Protein AF-A0A1Y3B612-F1 (afdb_monomer_lite)

Foldseek 3Di:
DPPVVVVVVVVVVVVVVVVVVVVVPDDDDDLDQLVLLQLVVVLCCVPPQQFDDDLVCLVVLHGDPDCNRCVRVVVVVVVLVVVLVVLVCCLPPNDPVSVVVLVVCCVVVVHPPVSVVSVVVSVVSVVVVVVNVVSNVCSNVSNDVVSVVSSVCSPPDSVPDDPVVSVVSNVVSVVSVVD

Secondary structure (DSSP, 8-state):
--SHHHHHHHHHHHHHHHHHHHHTTS------HHHHHHHHHHHHIIIII-----HHHHHTT----SHHHHHHHHHHHHHHHHHHHHHHHHHHS--HHHHHHHHHHHHHHT-S-HHHHHHHHHHHHHHHHHHHHHHHHHHHTT--HHHHHHHHHTT--GGGS-HHHHHHHHHHHHHHTT-

pLDDT: mean 73.51, std 17.59, range [34.16, 93.81]

Radius of gyration: 22.0 Å; chains: 1; bounding box: 46×40×57 Å

Organism: Euroglyphus maynei (NCBI:txid6958)

Sequence (179 aa):
MMNIMSSVLILFNMKRIIQCIREKILPTTLIIIGDEIDKLFECLKYYVFRLQYTADDYKQRQIPLSYRTFRRTIWITMNSWINIIGLIQIAIYPTGIQMKTMKYMEHKFHFQRVDLIISNLIITYLLLEYLWFILFADIIRYNFKANELVIKYNHYDDDQLEQKYRHYMSRFVHIGNLL

Structure (mmCIF, N/CA/C/O backbone):
data_AF-A0A1Y3B612-F1
#
_entry.id   AF-A0A1Y3B612-F1
#
loop_
_atom_site.group_PDB
_atom_site.id
_atom_site.type_symbol
_atom_site.label_atom_id
_atom_site.label_alt_id
_atom_site.label_comp_id
_atom_site.label_asym_id
_atom_site.label_entity_id
_atom_site.label_seq_id
_atom_site.pdbx_PDB_ins_code
_atom_site.Cartn_x
_atom_site.Cartn_y
_atom_site.Cartn_z
_atom_site.occupancy
_atom_site.B_iso_or_equiv
_atom_site.auth_seq_id
_atom_site.auth_comp_id
_atom_site.auth_asym_id
_atom_site.auth_atom_id
_atom_site.pdbx_PDB_model_num
ATOM 1 N N . MET A 1 1 ? 28.162 10.515 3.509 1.00 36.62 1 MET A N 1
ATOM 2 C CA . MET A 1 1 ? 28.206 10.489 4.990 1.00 36.62 1 MET A CA 1
ATOM 3 C C . MET A 1 1 ? 26.781 10.359 5.549 1.00 36.62 1 MET A C 1
ATOM 5 O O . MET A 1 1 ? 26.288 11.258 6.207 1.00 36.62 1 MET A O 1
ATOM 9 N N . MET A 1 2 ? 26.089 9.254 5.234 1.00 34.19 2 MET A N 1
ATOM 10 C CA . MET A 1 2 ? 24.655 9.053 5.533 1.00 34.19 2 MET A CA 1
ATOM 11 C C . MET A 1 2 ? 24.361 7.603 5.978 1.00 34.19 2 MET A C 1
ATOM 13 O O . MET A 1 2 ? 23.286 7.081 5.734 1.00 34.19 2 MET A O 1
ATOM 17 N N . ASN A 1 3 ? 25.341 6.941 6.612 1.00 39.00 3 ASN A N 1
ATOM 18 C CA . ASN A 1 3 ? 25.234 5.545 7.078 1.00 39.00 3 ASN A CA 1
ATOM 19 C C . ASN A 1 3 ? 25.224 5.395 8.610 1.00 39.00 3 ASN A C 1
ATOM 21 O O . ASN A 1 3 ? 24.916 4.324 9.127 1.00 39.00 3 ASN A O 1
ATOM 25 N N . ILE A 1 4 ? 25.511 6.461 9.361 1.00 38.94 4 ILE A N 1
ATOM 26 C CA . ILE A 1 4 ? 25.590 6.386 10.829 1.00 38.94 4 ILE A CA 1
ATOM 27 C C . ILE A 1 4 ? 24.188 6.495 11.451 1.00 38.94 4 ILE A C 1
ATOM 29 O O . ILE A 1 4 ? 23.862 5.748 12.367 1.00 38.94 4 ILE A O 1
ATOM 33 N N . MET A 1 5 ? 23.302 7.325 10.888 1.00 36.56 5 MET A N 1
ATOM 34 C CA . MET A 1 5 ? 21.940 7.510 11.412 1.00 36.56 5 MET A CA 1
ATOM 35 C C . MET A 1 5 ? 21.051 6.266 11.228 1.00 36.56 5 MET A C 1
ATOM 37 O O . MET A 1 5 ? 20.279 5.928 12.121 1.00 36.56 5 MET A O 1
ATOM 41 N N . SER A 1 6 ? 21.215 5.537 10.115 1.00 40.81 6 SER A N 1
ATOM 42 C CA . SER A 1 6 ? 20.510 4.267 9.876 1.00 40.81 6 SER A CA 1
ATOM 43 C C . SER A 1 6 ? 20.991 3.167 10.827 1.00 40.81 6 SER A C 1
ATOM 45 O O . SER A 1 6 ? 20.192 2.379 11.322 1.00 40.81 6 SER A O 1
ATOM 47 N N . SER A 1 7 ? 22.286 3.159 11.154 1.00 36.53 7 SER A N 1
ATOM 48 C CA . SER A 1 7 ? 22.886 2.190 12.078 1.00 36.53 7 SER A CA 1
ATOM 49 C C . SER A 1 7 ? 22.445 2.424 13.528 1.00 36.53 7 SER A C 1
ATOM 51 O O . SER A 1 7 ? 22.159 1.469 14.244 1.00 36.53 7 SER A O 1
ATOM 53 N N . VAL A 1 8 ? 22.301 3.688 13.949 1.00 42.06 8 VAL A N 1
ATOM 54 C CA . VAL A 1 8 ? 21.773 4.051 15.279 1.00 42.06 8 VAL A CA 1
ATOM 55 C C . VAL A 1 8 ? 20.286 3.704 15.405 1.00 42.06 8 VAL A C 1
ATOM 57 O O . VAL A 1 8 ? 19.867 3.213 16.450 1.00 42.06 8 VAL A O 1
ATOM 60 N N . LEU A 1 9 ? 19.496 3.877 14.337 1.00 37.41 9 LEU A N 1
ATOM 61 C CA . LEU A 1 9 ? 18.076 3.508 14.317 1.00 37.41 9 LEU A CA 1
ATOM 62 C C . LEU A 1 9 ? 17.875 1.983 14.410 1.00 37.41 9 LEU A C 1
ATOM 64 O O . LEU A 1 9 ? 16.992 1.514 15.127 1.00 37.41 9 LEU A O 1
ATOM 68 N N . ILE A 1 10 ? 18.741 1.207 13.750 1.00 43.62 10 ILE A N 1
ATOM 69 C CA . ILE A 1 10 ? 18.752 -0.262 13.823 1.00 43.62 10 ILE A CA 1
ATOM 70 C C . ILE A 1 10 ? 19.187 -0.741 15.219 1.00 43.62 10 ILE A C 1
ATOM 72 O O . ILE A 1 10 ? 18.556 -1.633 15.783 1.00 43.62 10 ILE A O 1
ATOM 76 N N . LEU A 1 11 ? 20.202 -0.113 15.825 1.00 35.41 11 LEU A N 1
ATOM 77 C CA . LEU A 1 11 ? 20.642 -0.408 17.197 1.00 35.41 11 LEU A CA 1
ATOM 78 C C . LEU A 1 11 ? 19.577 -0.061 18.248 1.00 35.41 11 LEU A C 1
ATOM 80 O O . LEU A 1 11 ? 19.395 -0.813 19.207 1.00 35.41 11 LEU A O 1
ATOM 84 N N . PHE A 1 12 ? 18.840 1.038 18.061 1.00 39.44 12 PHE A N 1
ATOM 85 C CA . PHE A 1 12 ? 17.738 1.431 18.944 1.00 39.44 12 PHE A CA 1
ATOM 86 C C . PHE A 1 12 ? 16.556 0.453 18.848 1.00 39.44 12 PHE A C 1
ATOM 88 O O . PHE A 1 12 ? 15.996 0.049 19.870 1.00 39.44 12 PHE A O 1
ATOM 95 N N . ASN A 1 13 ? 16.232 -0.003 17.632 1.00 45.22 13 ASN A N 1
ATOM 96 C CA . ASN A 1 13 ? 15.213 -1.029 17.407 1.00 45.22 13 ASN A CA 1
ATOM 97 C C . ASN A 1 13 ? 15.633 -2.392 17.981 1.00 45.22 13 ASN A C 1
ATOM 99 O O . ASN A 1 13 ? 14.828 -3.035 18.650 1.00 45.22 13 ASN A O 1
ATOM 103 N N . MET A 1 14 ? 16.900 -2.798 17.839 1.00 38.25 14 MET A N 1
ATOM 104 C CA . MET A 1 14 ? 17.394 -4.044 18.439 1.00 38.25 14 MET A CA 1
ATOM 105 C C . MET A 1 14 ? 17.394 -4.019 19.972 1.00 38.25 14 MET A C 1
ATOM 107 O O . MET A 1 14 ? 17.062 -5.027 20.590 1.00 38.25 14 MET A O 1
ATOM 111 N N . LYS A 1 15 ? 17.683 -2.877 20.612 1.00 39.09 15 LYS A N 1
ATOM 112 C CA . LYS A 1 15 ? 17.602 -2.759 22.080 1.00 39.09 15 LYS A CA 1
ATOM 113 C C . LYS A 1 15 ? 16.172 -2.931 22.603 1.00 39.09 15 LYS A C 1
ATOM 115 O O . LYS A 1 15 ? 15.986 -3.640 23.588 1.00 39.09 15 LYS A O 1
ATOM 120 N N . ARG A 1 16 ? 15.167 -2.360 21.922 1.00 44.25 16 ARG A N 1
ATOM 121 C CA . ARG A 1 16 ? 13.742 -2.587 22.250 1.00 44.25 16 ARG A CA 1
ATOM 122 C C . ARG A 1 16 ? 13.337 -4.046 22.058 1.00 44.25 16 ARG A C 1
ATOM 124 O O . ARG A 1 16 ? 12.594 -4.572 22.878 1.00 44.25 16 ARG A O 1
ATOM 131 N N . ILE A 1 17 ? 13.856 -4.706 21.024 1.00 46.38 17 ILE A N 1
ATOM 132 C CA . ILE A 1 17 ? 13.603 -6.130 20.764 1.00 46.38 17 ILE A CA 1
ATOM 133 C C . ILE A 1 17 ? 14.217 -7.003 21.869 1.00 46.38 17 ILE A C 1
ATOM 135 O O . ILE A 1 17 ? 13.536 -7.872 22.402 1.00 46.38 17 ILE A O 1
ATOM 139 N N . ILE A 1 18 ? 15.455 -6.731 22.294 1.00 45.81 18 ILE A N 1
ATOM 140 C CA . ILE A 1 18 ? 16.116 -7.467 23.388 1.00 45.81 18 ILE A CA 1
ATOM 141 C C . ILE A 1 18 ? 15.410 -7.228 24.730 1.00 45.81 18 ILE A C 1
ATOM 143 O O . ILE A 1 18 ? 15.256 -8.161 25.515 1.00 45.81 18 ILE A O 1
ATOM 147 N N . GLN A 1 19 ? 14.931 -6.009 24.988 1.00 44.16 19 GLN A N 1
ATOM 148 C CA . GLN A 1 19 ? 14.167 -5.687 26.196 1.00 44.16 19 GLN A CA 1
ATOM 149 C C . GLN A 1 19 ? 12.804 -6.404 26.212 1.00 44.16 19 GLN A C 1
ATOM 151 O O . GLN A 1 19 ? 12.429 -6.975 27.232 1.00 44.16 19 GLN A O 1
ATOM 156 N N . CYS A 1 20 ? 12.146 -6.507 25.053 1.00 43.81 20 CYS A N 1
ATOM 157 C CA . CYS A 1 20 ? 10.906 -7.267 24.861 1.00 43.81 20 CYS A CA 1
ATOM 158 C C . CYS A 1 20 ? 11.107 -8.792 24.994 1.00 43.81 20 CYS A C 1
ATOM 160 O O . CYS A 1 20 ? 10.215 -9.506 25.445 1.00 43.81 20 CYS A O 1
ATOM 162 N N . ILE A 1 21 ? 12.293 -9.303 24.643 1.00 45.62 21 ILE A N 1
ATOM 163 C CA . ILE A 1 21 ? 12.672 -10.707 24.868 1.00 45.62 21 ILE A CA 1
ATOM 164 C C . ILE A 1 21 ? 12.984 -10.959 26.353 1.00 45.62 21 ILE A C 1
ATOM 166 O O . ILE A 1 21 ? 12.630 -12.011 26.879 1.00 45.62 21 ILE A O 1
ATOM 170 N N . ARG A 1 22 ? 13.597 -9.995 27.054 1.00 34.16 22 ARG A N 1
ATOM 171 C CA . ARG A 1 22 ? 13.950 -10.125 28.478 1.00 34.16 22 ARG A CA 1
ATOM 172 C C . ARG A 1 22 ? 12.726 -10.122 29.399 1.00 34.16 22 ARG A C 1
ATOM 174 O O . ARG A 1 22 ? 12.728 -10.843 30.389 1.00 34.16 22 ARG A O 1
ATOM 181 N N . GLU A 1 23 ? 11.680 -9.374 29.052 1.00 47.62 23 GLU A N 1
ATOM 182 C CA . GLU A 1 23 ? 10.398 -9.381 29.778 1.00 47.62 23 GLU A CA 1
ATOM 183 C C . GLU A 1 23 ? 9.583 -10.672 29.551 1.00 47.62 23 GLU A C 1
ATOM 185 O O . GLU A 1 23 ? 8.752 -11.026 30.380 1.00 47.62 23 GLU A O 1
ATOM 190 N N . LYS A 1 24 ? 9.871 -11.437 28.486 1.00 46.59 24 LYS A N 1
ATOM 191 C CA . LYS A 1 24 ? 9.180 -12.692 28.121 1.00 46.59 24 LYS A CA 1
ATOM 192 C C . LYS A 1 24 ? 9.685 -13.961 28.826 1.00 46.59 24 LYS A C 1
ATOM 194 O O . LYS A 1 24 ? 9.166 -15.039 28.550 1.00 46.59 24 LYS A O 1
ATOM 199 N N . ILE A 1 25 ? 10.682 -13.865 29.713 1.00 44.41 25 ILE A N 1
ATOM 200 C CA . ILE A 1 25 ? 11.248 -15.024 30.442 1.00 44.41 25 ILE A CA 1
ATOM 201 C C . ILE A 1 25 ? 10.558 -15.265 31.804 1.00 44.41 25 ILE A C 1
ATOM 203 O O . ILE A 1 25 ? 10.827 -16.275 32.451 1.00 44.41 25 ILE A O 1
ATOM 207 N N . LEU A 1 26 ? 9.612 -14.418 32.233 1.00 37.22 26 LEU A N 1
ATOM 208 C CA . LEU A 1 26 ? 8.744 -14.739 33.376 1.00 37.22 26 LEU A CA 1
ATOM 209 C C . LEU A 1 26 ? 7.435 -15.398 32.898 1.00 37.22 26 LEU A C 1
ATOM 211 O O . LEU A 1 26 ? 6.807 -14.888 31.969 1.00 37.22 26 LEU A O 1
ATOM 215 N N . PRO A 1 27 ? 7.024 -16.534 33.489 1.00 50.09 27 PRO A N 1
ATOM 216 C CA . PRO A 1 27 ? 5.945 -17.352 32.957 1.00 50.09 27 PRO A CA 1
ATOM 217 C C . PRO A 1 27 ? 4.569 -16.757 33.287 1.00 50.09 27 PRO A C 1
ATOM 219 O O . PRO A 1 27 ? 4.382 -16.122 34.323 1.00 50.09 27 PRO A O 1
ATOM 222 N N . THR A 1 28 ? 3.583 -17.078 32.442 1.00 45.56 28 THR A N 1
ATOM 223 C CA . THR A 1 28 ? 2.137 -17.004 32.738 1.00 45.56 28 THR A CA 1
ATOM 224 C C . THR A 1 28 ? 1.598 -15.626 33.133 1.00 45.56 28 THR A C 1
ATOM 226 O O . THR A 1 28 ? 1.279 -15.377 34.291 1.00 45.56 28 THR A O 1
ATOM 229 N N . THR A 1 29 ? 1.375 -14.758 32.150 1.00 42.16 29 THR A N 1
ATOM 230 C CA . THR A 1 29 ? 0.442 -13.633 32.295 1.00 42.16 29 THR A CA 1
ATOM 231 C C . THR A 1 29 ? -0.731 -13.814 31.341 1.00 42.16 29 THR A C 1
ATOM 233 O O . THR A 1 29 ? -0.566 -14.192 30.181 1.00 42.16 29 THR A O 1
ATOM 236 N N . LEU A 1 30 ? -1.930 -13.627 31.891 1.00 47.38 30 LEU A N 1
ATOM 237 C CA . LEU A 1 30 ? -3.223 -13.631 31.217 1.00 47.38 30 LEU A CA 1
ATOM 238 C C . LEU A 1 30 ? -3.111 -12.910 29.859 1.00 47.38 30 LEU A C 1
ATOM 240 O O . LEU A 1 30 ? -2.762 -11.733 29.819 1.00 47.38 30 LEU A O 1
ATOM 244 N N . ILE A 1 31 ? -3.369 -13.604 28.746 1.00 55.31 31 ILE A N 1
ATOM 245 C CA . ILE A 1 31 ? -3.477 -12.941 27.440 1.00 55.31 31 ILE A CA 1
ATOM 246 C C . ILE A 1 31 ? -4.835 -12.247 27.428 1.00 55.31 31 ILE A C 1
ATOM 248 O O . ILE A 1 31 ? -5.852 -12.914 27.212 1.00 55.31 31 ILE A O 1
ATOM 252 N N . ILE A 1 32 ? -4.819 -10.942 27.690 1.00 61.09 32 ILE A N 1
ATOM 253 C CA . ILE A 1 32 ? -5.985 -10.073 27.561 1.00 61.09 32 ILE A CA 1
ATOM 254 C C . ILE A 1 32 ? -6.196 -9.815 26.070 1.00 61.09 32 ILE A C 1
ATOM 256 O O . ILE A 1 32 ? -5.308 -9.309 25.382 1.00 61.09 32 ILE A O 1
ATOM 260 N N . ILE A 1 33 ? -7.345 -10.225 25.537 1.00 64.81 33 ILE A N 1
ATOM 261 C CA . ILE A 1 33 ? -7.645 -10.164 24.099 1.00 64.81 33 ILE A CA 1
ATOM 262 C C . ILE A 1 33 ? -7.693 -8.712 23.604 1.00 64.81 33 ILE A C 1
ATOM 264 O O . ILE A 1 33 ? -7.256 -8.449 22.482 1.00 64.81 33 ILE A O 1
ATOM 268 N N . GLY A 1 34 ? -8.146 -7.779 24.449 1.00 64.44 34 GLY A N 1
ATOM 269 C CA . GLY A 1 34 ? -8.129 -6.339 24.162 1.00 64.44 34 GLY A CA 1
ATOM 270 C C . GLY A 1 34 ? -6.730 -5.828 23.802 1.00 64.44 34 GLY A C 1
ATOM 271 O O . GLY A 1 34 ? -6.538 -5.260 22.727 1.00 64.44 34 GLY A O 1
ATOM 272 N N . ASP A 1 35 ? -5.717 -6.165 24.607 1.00 69.56 35 ASP A N 1
ATOM 273 C CA . ASP A 1 35 ? -4.326 -5.745 24.373 1.00 69.56 35 ASP A CA 1
ATOM 274 C C . ASP A 1 35 ? -3.751 -6.279 23.047 1.00 69.56 35 ASP A C 1
ATOM 276 O O . ASP A 1 35 ? -2.928 -5.630 22.395 1.00 69.56 35 ASP A O 1
ATOM 280 N N . GLU A 1 36 ? -4.154 -7.481 22.626 1.00 69.81 36 GLU A N 1
ATOM 281 C CA . GLU A 1 36 ? -3.720 -8.064 21.350 1.00 69.81 36 GLU A CA 1
ATOM 282 C C . GLU A 1 36 ? -4.428 -7.424 20.147 1.00 69.81 36 GLU A C 1
ATOM 284 O O . GLU A 1 36 ? -3.827 -7.272 19.079 1.00 69.81 36 GLU A O 1
ATOM 289 N N . ILE A 1 37 ? -5.678 -6.993 20.315 1.00 70.69 37 ILE A N 1
ATOM 290 C CA . ILE A 1 37 ? -6.436 -6.273 19.287 1.00 70.69 37 ILE A CA 1
ATOM 291 C C . ILE A 1 37 ? -5.893 -4.860 19.097 1.00 70.69 37 ILE A C 1
ATOM 293 O O . ILE A 1 37 ? -5.760 -4.419 17.954 1.00 70.69 37 ILE A O 1
ATOM 297 N N . ASP A 1 38 ? -5.497 -4.183 20.171 1.00 73.31 38 ASP A N 1
ATOM 298 C CA . ASP A 1 38 ? -4.836 -2.881 20.083 1.00 73.31 38 ASP A CA 1
ATOM 299 C C . ASP A 1 38 ? -3.492 -2.979 19.350 1.00 73.31 38 ASP A C 1
ATOM 301 O O . ASP A 1 38 ? -3.201 -2.176 18.458 1.00 73.31 38 ASP A O 1
ATOM 305 N N . LYS A 1 39 ? -2.690 -4.016 19.627 1.00 72.31 39 LYS A N 1
ATOM 306 C CA . LYS A 1 39 ? -1.455 -4.279 18.866 1.00 72.31 39 LYS A CA 1
ATOM 307 C C . LYS A 1 39 ? -1.741 -4.545 17.391 1.00 72.31 39 LYS A C 1
ATOM 309 O O . LYS A 1 39 ? -1.048 -4.002 16.531 1.00 72.31 39 LYS A O 1
ATOM 314 N N . LEU A 1 40 ? -2.759 -5.351 17.083 1.00 70.81 40 LEU A N 1
ATOM 315 C CA . LEU A 1 40 ? -3.180 -5.603 15.704 1.00 70.81 40 LEU A CA 1
ATOM 316 C C . LEU A 1 40 ? -3.601 -4.303 15.009 1.00 70.81 40 LEU A C 1
ATOM 318 O O . LEU A 1 40 ? -3.220 -4.065 13.863 1.00 70.81 40 LEU A O 1
ATOM 322 N N . PHE A 1 41 ? -4.354 -3.451 15.700 1.00 75.81 41 PHE A N 1
ATOM 323 C CA . PHE A 1 41 ? -4.775 -2.160 15.181 1.00 75.81 41 PHE A CA 1
ATOM 324 C C . PHE A 1 41 ? -3.583 -1.240 14.915 1.00 75.81 41 PHE A C 1
ATOM 326 O O . PHE A 1 41 ? -3.527 -0.628 13.852 1.00 75.81 41 PHE A O 1
ATOM 333 N N . GLU A 1 42 ? -2.583 -1.194 15.798 1.00 75.31 42 GLU A N 1
ATOM 334 C CA . GLU A 1 42 ? -1.339 -0.455 15.554 1.00 75.31 42 GLU A CA 1
ATOM 335 C C . GLU A 1 42 ? -0.574 -0.984 14.329 1.00 75.31 42 GLU A C 1
ATOM 337 O O . GLU A 1 42 ? -0.107 -0.187 13.506 1.00 75.31 42 GLU A O 1
ATOM 342 N N . CYS A 1 43 ? -0.497 -2.307 14.145 1.00 69.44 43 CYS A N 1
ATOM 343 C CA . CYS A 1 43 ? 0.099 -2.917 12.952 1.00 69.44 43 CYS A CA 1
ATOM 344 C C . CYS A 1 43 ? -0.668 -2.532 11.679 1.00 69.44 43 CYS A C 1
ATOM 346 O O . CYS A 1 43 ? -0.067 -2.090 10.697 1.00 69.44 43 CYS A O 1
ATOM 348 N N . LEU A 1 44 ? -1.998 -2.650 11.692 1.00 70.88 44 LEU A N 1
ATOM 349 C CA . LEU A 1 44 ? -2.852 -2.277 10.563 1.00 70.88 44 LEU A CA 1
ATOM 350 C C . LEU A 1 44 ? -2.732 -0.785 10.261 1.00 70.88 44 LEU A C 1
ATOM 352 O O . LEU A 1 44 ? -2.546 -0.396 9.112 1.00 70.88 44 LEU A O 1
ATOM 356 N N . LYS A 1 45 ? -2.714 0.060 11.288 1.00 76.06 45 LYS A N 1
ATOM 357 C CA . LYS A 1 45 ? -2.484 1.498 11.167 1.00 76.06 45 LYS A CA 1
ATOM 358 C C . LYS A 1 45 ? -1.144 1.810 10.504 1.00 76.06 45 LYS A C 1
ATOM 360 O O . LYS A 1 45 ? -1.035 2.739 9.699 1.00 76.06 45 LYS A O 1
ATOM 365 N N . TYR A 1 46 ? -0.116 1.022 10.812 1.00 67.94 46 TYR A N 1
ATOM 366 C CA . TYR A 1 46 ? 1.209 1.185 10.233 1.00 67.94 46 TYR A CA 1
ATOM 367 C C . TYR A 1 46 ? 1.284 0.743 8.770 1.00 67.94 46 TYR A C 1
ATOM 369 O O . TYR A 1 46 ? 1.691 1.542 7.923 1.00 67.94 46 TYR A O 1
ATOM 377 N N . TYR A 1 47 ? 0.874 -0.490 8.480 1.00 63.50 47 TYR A N 1
ATOM 378 C CA . TYR A 1 47 ? 1.111 -1.139 7.191 1.00 63.50 47 TYR A CA 1
ATOM 379 C C . TYR A 1 47 ? -0.052 -1.023 6.206 1.00 63.50 47 TYR A C 1
ATOM 381 O O . TYR A 1 47 ? 0.192 -0.948 5.003 1.00 63.50 47 TYR A O 1
ATOM 389 N N . VAL A 1 48 ? -1.292 -0.994 6.707 1.00 68.81 48 VAL A N 1
ATOM 390 C CA . VAL A 1 48 ? -2.535 -1.173 5.930 1.00 68.81 48 VAL A CA 1
ATOM 391 C C . VAL A 1 48 ? -3.403 0.084 5.872 1.00 68.81 48 VAL A C 1
ATOM 393 O O . VAL A 1 48 ? -4.125 0.256 4.906 1.00 68.81 48 VAL A O 1
ATOM 396 N N . PHE A 1 49 ? -3.346 0.985 6.852 1.00 74.62 49 PHE A N 1
ATOM 397 C CA . PHE A 1 49 ? -4.145 2.217 6.827 1.00 74.62 49 PHE A CA 1
ATOM 398 C C . PHE A 1 49 ? -3.301 3.448 6.569 1.00 74.62 49 PHE A C 1
ATOM 400 O O . PHE A 1 49 ? -3.819 4.408 6.026 1.00 74.62 49 PHE A O 1
ATOM 407 N N . ARG A 1 50 ? -2.017 3.452 6.958 1.00 77.88 50 ARG A N 1
ATOM 408 C CA . ARG A 1 50 ? -1.057 4.562 6.768 1.00 77.88 50 ARG A CA 1
ATOM 409 C C . ARG A 1 50 ? -1.480 5.917 7.371 1.00 77.88 50 ARG A C 1
ATOM 411 O O . ARG A 1 50 ? -0.748 6.900 7.212 1.00 77.88 50 ARG A O 1
ATOM 418 N N . LEU A 1 51 ? -2.599 5.977 8.091 1.00 82.94 51 LEU A N 1
ATOM 419 C CA . LEU A 1 51 ? -3.104 7.144 8.817 1.00 82.94 51 LEU A CA 1
ATOM 420 C C . LEU A 1 51 ? -2.755 7.037 10.300 1.00 82.94 51 LEU A C 1
ATOM 422 O O . LEU A 1 51 ? -2.723 5.945 10.845 1.00 82.94 51 LEU A O 1
ATOM 426 N N . GLN A 1 52 ? -2.523 8.157 10.980 1.00 82.88 52 GLN A N 1
ATOM 427 C CA . GLN A 1 52 ? -2.320 8.174 12.433 1.00 82.88 52 GLN A CA 1
ATOM 428 C C . GLN A 1 52 ? -3.593 8.638 13.151 1.00 82.88 52 GLN A C 1
ATOM 430 O O . GLN A 1 52 ? -3.807 9.836 13.287 1.00 82.88 52 GLN A O 1
ATOM 435 N N . TYR A 1 53 ? -4.413 7.694 13.615 1.00 81.81 53 TYR A N 1
ATOM 436 C CA . TYR A 1 53 ? -5.608 7.937 14.434 1.00 81.81 53 TYR A CA 1
ATOM 437 C C . TYR A 1 53 ? -5.772 6.837 15.496 1.00 81.81 53 TYR A C 1
ATOM 439 O O . TYR A 1 53 ? -5.107 5.798 15.414 1.00 81.81 53 TYR A O 1
ATOM 447 N N . THR A 1 54 ? -6.605 7.073 16.509 1.00 81.88 54 THR A N 1
ATOM 448 C CA . THR A 1 54 ? -6.957 6.079 17.538 1.00 81.88 54 THR A CA 1
ATOM 449 C C . THR A 1 54 ? -8.302 5.412 17.237 1.00 81.88 54 THR A C 1
ATOM 451 O O . THR A 1 54 ? -9.119 5.941 16.480 1.00 81.88 54 THR A O 1
ATOM 454 N N . ALA A 1 55 ? -8.552 4.235 17.820 1.00 79.44 55 ALA A N 1
ATOM 455 C CA . ALA A 1 55 ? -9.846 3.562 17.684 1.00 79.44 55 ALA A CA 1
ATOM 456 C C . ALA A 1 55 ? -10.996 4.420 18.253 1.00 79.44 55 ALA A C 1
ATOM 458 O O . ALA A 1 55 ? -12.084 4.451 17.675 1.00 79.44 55 ALA A O 1
ATOM 459 N N . ASP A 1 56 ? -10.733 5.180 19.320 1.00 80.25 56 ASP A N 1
ATOM 460 C CA . ASP A 1 56 ? -11.695 6.112 19.911 1.00 80.25 56 ASP A CA 1
ATOM 461 C C . ASP A 1 56 ? -12.006 7.298 18.994 1.00 80.25 56 ASP A C 1
ATOM 463 O O . ASP A 1 56 ? -13.180 7.635 18.837 1.00 80.25 56 ASP A O 1
ATOM 467 N N . ASP A 1 57 ? -11.007 7.869 18.307 1.00 81.44 57 ASP A N 1
ATOM 468 C CA . ASP A 1 57 ? -11.232 8.929 17.308 1.00 81.44 57 ASP A CA 1
ATOM 469 C C . ASP A 1 57 ? -12.174 8.442 16.195 1.00 81.44 57 ASP A C 1
ATOM 471 O O . ASP A 1 57 ? -13.055 9.171 15.732 1.00 81.44 57 ASP A O 1
ATOM 475 N N . TYR A 1 58 ? -12.016 7.182 15.772 1.00 83.12 58 TYR A N 1
ATOM 476 C CA . TYR A 1 58 ? -12.885 6.567 14.770 1.00 83.12 58 TYR A CA 1
ATOM 477 C C . TYR A 1 58 ? -14.296 6.310 15.319 1.00 83.12 58 TYR A C 1
ATOM 479 O O . TYR A 1 58 ? -15.282 6.599 14.640 1.00 83.12 58 TYR A O 1
ATOM 487 N N . LYS A 1 59 ? -14.414 5.828 16.565 1.00 83.81 59 LYS A N 1
ATOM 488 C CA . LYS A 1 59 ? -15.696 5.592 17.252 1.00 83.81 59 LYS A CA 1
ATOM 489 C C . LYS A 1 59 ? -16.496 6.882 17.434 1.00 83.81 59 LYS A C 1
ATOM 491 O O . LYS A 1 59 ? -17.700 6.899 17.192 1.00 83.81 59 LYS A O 1
ATOM 496 N N . GLN A 1 60 ? -15.825 7.962 17.826 1.00 87.50 60 GLN A N 1
ATOM 497 C CA . GLN A 1 60 ? -16.423 9.288 17.999 1.00 87.50 60 GLN A CA 1
ATOM 498 C C . GLN A 1 60 ? -16.677 10.003 16.665 1.00 87.50 60 GLN A C 1
ATOM 500 O O . GLN A 1 60 ? -17.256 11.087 16.653 1.00 87.50 60 GLN A O 1
ATOM 505 N N . ARG A 1 61 ? -16.281 9.390 15.539 1.00 84.56 61 ARG A N 1
ATOM 506 C CA . ARG A 1 61 ? -16.348 9.957 14.187 1.00 84.56 61 ARG A CA 1
ATOM 507 C C . ARG A 1 61 ? -15.632 11.305 14.070 1.00 84.56 61 ARG A C 1
ATOM 509 O O . ARG A 1 61 ? -16.081 12.203 13.357 1.00 84.56 61 ARG A O 1
ATOM 516 N N . GLN A 1 62 ? -14.509 11.437 14.770 1.00 88.06 62 GLN A N 1
ATOM 517 C CA . GLN A 1 62 ? -13.710 12.656 14.853 1.00 88.06 62 GLN A CA 1
ATOM 518 C C . GLN A 1 62 ? -12.222 12.360 14.645 1.00 88.06 62 GLN A C 1
ATOM 520 O O . GLN A 1 62 ? -11.378 12.722 15.457 1.00 88.06 62 GLN A O 1
ATOM 525 N N . ILE A 1 63 ? -11.873 11.728 13.522 1.00 83.88 63 ILE A N 1
ATOM 526 C CA . ILE A 1 63 ? -10.475 11.647 13.095 1.00 83.88 63 ILE A CA 1
ATOM 527 C C . ILE A 1 63 ? -9.981 13.072 12.804 1.00 83.88 63 ILE A C 1
ATOM 529 O O . ILE A 1 63 ? -10.502 13.728 11.894 1.00 83.88 63 ILE A O 1
ATOM 533 N N . PRO A 1 64 ? -8.962 13.572 13.525 1.00 83.50 64 PRO A N 1
ATOM 534 C CA . PRO A 1 64 ? -8.447 14.909 13.289 1.00 83.50 64 PRO A CA 1
ATOM 535 C C . PRO A 1 64 ? -7.781 14.953 11.914 1.00 83.50 64 PRO A C 1
ATOM 537 O O . PRO A 1 64 ? -6.795 14.257 11.667 1.00 83.50 64 PRO A O 1
ATOM 540 N N . LEU A 1 65 ? -8.276 15.799 11.011 1.00 83.00 65 LEU A N 1
ATOM 541 C CA . LEU A 1 65 ? -7.709 15.989 9.670 1.00 83.00 65 LEU A CA 1
ATOM 542 C C . LEU A 1 65 ? -6.475 16.906 9.711 1.00 83.00 65 LEU A C 1
ATOM 544 O O . LEU A 1 65 ? -6.419 17.955 9.077 1.00 83.00 65 LEU A O 1
ATOM 548 N N . SER A 1 66 ? -5.480 16.517 10.507 1.00 86.75 66 SER A N 1
ATOM 549 C CA . SER A 1 66 ? -4.239 17.264 10.707 1.00 86.75 66 SER A CA 1
ATOM 550 C C . SER A 1 66 ? -3.087 16.681 9.885 1.00 86.75 66 SER A C 1
ATOM 552 O O . SER A 1 66 ? -3.092 15.502 9.526 1.00 86.75 66 SER A O 1
ATOM 554 N N . TYR A 1 67 ? -2.030 17.469 9.661 1.00 83.25 67 TYR A N 1
ATOM 555 C CA . TYR A 1 67 ? -0.806 16.971 9.020 1.00 83.25 67 TYR A CA 1
ATOM 556 C C . TYR A 1 67 ? -0.231 15.738 9.731 1.00 83.25 67 TYR A C 1
ATOM 558 O O . TYR A 1 67 ? 0.286 14.839 9.077 1.00 83.25 67 TYR A O 1
ATOM 566 N N . ARG A 1 68 ? -0.359 15.643 11.062 1.00 83.75 68 ARG A N 1
ATOM 567 C CA . ARG A 1 68 ? 0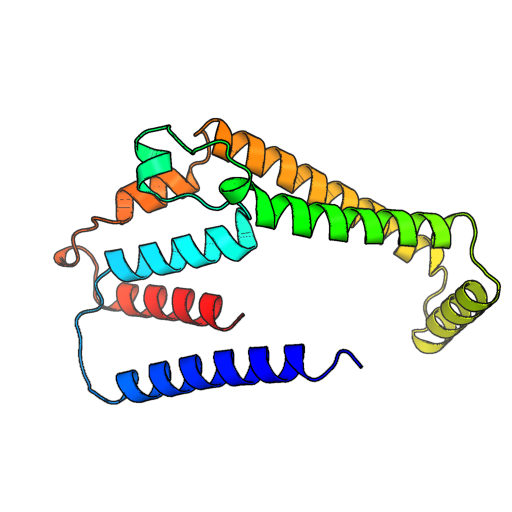.117 14.490 11.839 1.00 83.75 68 ARG A CA 1
ATOM 568 C C . ARG A 1 68 ? -0.553 13.187 11.393 1.00 83.75 68 ARG A C 1
ATOM 570 O O . ARG A 1 68 ? 0.141 12.198 11.173 1.00 83.75 68 ARG A O 1
ATOM 577 N N . THR A 1 69 ? -1.864 13.227 11.177 1.00 83.88 69 THR A N 1
ATOM 578 C CA . THR A 1 69 ? -2.681 12.095 10.718 1.00 83.88 69 THR A CA 1
ATOM 579 C C . THR A 1 69 ? -2.219 11.587 9.356 1.00 83.88 69 THR A C 1
ATOM 581 O O . THR A 1 69 ? -2.077 10.381 9.159 1.00 83.88 69 THR A O 1
ATOM 584 N N . PHE A 1 70 ? -1.904 12.504 8.438 1.00 85.00 70 PHE A N 1
ATOM 585 C CA . PHE A 1 70 ? -1.532 12.176 7.061 1.00 85.00 70 PHE A CA 1
ATOM 586 C C . PHE A 1 70 ? -0.029 12.069 6.813 1.00 85.00 70 PHE A C 1
ATOM 588 O O . PHE A 1 70 ? 0.367 11.592 5.755 1.00 85.00 70 PHE A O 1
ATOM 595 N N . ARG A 1 71 ? 0.832 12.467 7.756 1.00 86.25 71 ARG A N 1
ATOM 596 C CA . ARG A 1 71 ? 2.288 12.579 7.554 1.00 86.25 71 ARG A CA 1
ATOM 597 C C . ARG A 1 71 ? 2.896 11.335 6.910 1.00 86.25 71 ARG A C 1
ATOM 599 O O . ARG A 1 71 ? 3.690 11.443 5.980 1.00 86.25 71 ARG A O 1
ATOM 606 N N . ARG A 1 72 ? 2.529 10.150 7.408 1.00 82.75 72 ARG A N 1
ATOM 607 C CA . ARG A 1 72 ? 3.032 8.873 6.880 1.00 82.75 72 ARG A CA 1
ATOM 608 C C . ARG A 1 72 ? 2.463 8.571 5.497 1.00 82.75 72 ARG A C 1
ATOM 610 O O . ARG A 1 72 ? 3.222 8.178 4.620 1.00 82.75 72 ARG A O 1
ATOM 617 N N . THR A 1 73 ? 1.164 8.782 5.307 1.00 85.75 73 THR A N 1
ATOM 618 C CA . THR A 1 73 ? 0.507 8.643 4.001 1.00 85.75 73 THR A CA 1
ATOM 619 C C . THR A 1 73 ? 1.193 9.517 2.957 1.00 85.75 73 THR A C 1
ATOM 621 O O . THR A 1 73 ? 1.646 8.998 1.947 1.00 85.75 73 THR A O 1
ATOM 624 N N . ILE A 1 74 ? 1.382 10.807 3.250 1.00 87.00 74 ILE A N 1
ATOM 625 C CA . ILE A 1 74 ? 2.058 11.763 2.366 1.00 87.00 74 ILE A CA 1
ATOM 626 C C . ILE A 1 74 ? 3.464 11.270 2.022 1.00 87.00 74 ILE A C 1
ATOM 628 O O . ILE A 1 74 ? 3.821 11.225 0.850 1.00 87.00 74 ILE A O 1
ATOM 632 N N . TRP A 1 75 ? 4.248 10.851 3.021 1.00 86.31 75 TRP A N 1
ATOM 633 C CA . TRP A 1 75 ? 5.603 10.352 2.789 1.00 86.31 75 TRP A CA 1
ATOM 634 C C . TRP A 1 75 ? 5.629 9.119 1.879 1.00 86.31 75 TRP A C 1
ATOM 636 O O . TRP A 1 75 ? 6.407 9.074 0.927 1.00 86.31 75 TRP A O 1
ATOM 646 N N . ILE A 1 76 ? 4.779 8.123 2.143 1.00 84.06 76 ILE A N 1
ATOM 647 C CA . ILE A 1 76 ? 4.740 6.884 1.355 1.00 84.06 76 ILE A CA 1
ATOM 648 C C . ILE A 1 76 ? 4.238 7.164 -0.063 1.00 84.06 76 ILE A C 1
ATOM 650 O O . ILE A 1 76 ? 4.881 6.742 -1.019 1.00 84.06 76 ILE A O 1
ATOM 654 N N . THR A 1 77 ? 3.146 7.915 -0.208 1.00 87.44 77 THR A N 1
ATOM 655 C CA . THR A 1 77 ? 2.577 8.276 -1.511 1.00 87.44 77 THR A CA 1
ATOM 656 C C . THR A 1 77 ? 3.569 9.099 -2.331 1.00 87.44 77 THR A C 1
ATOM 658 O O . THR A 1 77 ? 3.782 8.789 -3.497 1.00 87.44 77 THR A O 1
ATOM 661 N N . MET A 1 78 ? 4.278 10.068 -1.738 1.00 89.44 78 MET A N 1
ATOM 662 C CA . MET A 1 78 ? 5.348 10.794 -2.440 1.00 89.44 78 MET A CA 1
ATOM 663 C C . MET A 1 78 ? 6.451 9.856 -2.944 1.00 89.44 78 MET A C 1
ATOM 665 O O . MET A 1 78 ? 6.840 9.942 -4.107 1.00 89.44 78 MET A O 1
ATOM 669 N N . ASN A 1 79 ? 6.932 8.933 -2.104 1.00 88.19 79 ASN A N 1
ATOM 670 C CA . ASN A 1 79 ? 7.941 7.953 -2.521 1.00 88.19 79 ASN A CA 1
ATOM 671 C C . ASN A 1 79 ? 7.419 7.028 -3.634 1.00 88.19 79 ASN A C 1
ATOM 673 O O . ASN A 1 79 ? 8.157 6.701 -4.561 1.00 88.19 79 ASN A O 1
ATOM 677 N N . SER A 1 80 ? 6.149 6.630 -3.571 1.00 87.25 80 SER A N 1
ATOM 678 C CA . SER A 1 80 ? 5.496 5.813 -4.596 1.00 87.25 80 SER A CA 1
ATOM 679 C C . SER A 1 80 ? 5.434 6.544 -5.941 1.00 87.25 80 SER A C 1
ATOM 681 O O . SER A 1 80 ? 5.906 6.024 -6.951 1.00 87.25 80 SER A O 1
ATOM 683 N N . TRP A 1 81 ? 4.990 7.804 -5.948 1.00 91.50 81 TRP A N 1
ATOM 684 C CA . TRP A 1 81 ? 4.945 8.630 -7.158 1.00 91.50 81 TRP A CA 1
ATOM 685 C C . TRP A 1 81 ? 6.325 8.889 -7.763 1.00 91.50 81 TRP A C 1
ATOM 687 O O . TRP A 1 81 ? 6.461 8.830 -8.983 1.00 91.50 81 TRP A O 1
ATOM 697 N N . ILE A 1 82 ? 7.361 9.106 -6.946 1.00 93.12 82 ILE A N 1
ATOM 698 C CA . ILE A 1 82 ? 8.743 9.228 -7.441 1.00 93.12 82 ILE A CA 1
ATOM 699 C C . ILE A 1 82 ? 9.165 7.952 -8.185 1.00 93.12 82 ILE A C 1
ATOM 701 O O . ILE A 1 82 ? 9.744 8.040 -9.268 1.00 93.12 82 ILE A O 1
ATOM 705 N N . ASN A 1 83 ? 8.842 6.771 -7.647 1.00 90.62 83 ASN A N 1
ATOM 706 C CA . ASN A 1 83 ? 9.138 5.499 -8.312 1.00 90.62 83 ASN A CA 1
ATOM 707 C C . ASN A 1 83 ? 8.349 5.334 -9.615 1.00 90.62 83 ASN A C 1
ATOM 709 O O . ASN A 1 83 ? 8.933 4.958 -10.629 1.00 90.62 83 ASN A O 1
ATOM 713 N N . ILE A 1 84 ? 7.052 5.656 -9.617 1.00 91.94 84 ILE A N 1
ATOM 714 C CA . ILE A 1 84 ? 6.210 5.601 -10.821 1.00 91.94 84 ILE A CA 1
ATOM 715 C C . ILE A 1 84 ? 6.786 6.507 -11.915 1.00 91.94 84 ILE A C 1
ATOM 717 O O . ILE A 1 84 ? 6.981 6.057 -13.041 1.00 91.94 84 ILE A O 1
ATOM 721 N N . ILE A 1 85 ? 7.122 7.758 -11.584 1.00 93.81 85 ILE A N 1
ATOM 722 C CA . ILE A 1 85 ? 7.711 8.715 -12.531 1.00 93.81 85 ILE A CA 1
ATOM 723 C C . ILE A 1 85 ? 9.056 8.199 -13.054 1.00 93.81 85 ILE A C 1
ATOM 725 O O . ILE A 1 85 ? 9.301 8.247 -14.259 1.00 93.81 85 ILE A O 1
ATOM 729 N N . GLY A 1 86 ? 9.907 7.656 -12.179 1.00 91.62 86 GLY A N 1
ATOM 730 C CA . GLY A 1 86 ? 11.183 7.061 -12.576 1.00 91.62 86 GLY A CA 1
ATOM 731 C C . GLY A 1 86 ? 11.014 5.884 -13.540 1.00 91.62 86 GLY A C 1
ATOM 732 O O . GLY A 1 86 ? 11.722 5.799 -14.542 1.00 91.62 86 GLY A O 1
ATOM 733 N N . LEU A 1 87 ? 10.040 5.004 -13.292 1.00 91.06 87 LEU A N 1
ATOM 734 C CA . LEU A 1 87 ? 9.726 3.888 -14.187 1.00 91.06 87 LEU A CA 1
ATOM 735 C C . LEU A 1 87 ? 9.168 4.368 -15.530 1.00 91.06 87 LEU A C 1
ATOM 737 O O . LEU A 1 87 ? 9.585 3.859 -16.567 1.00 91.06 87 LEU A O 1
ATOM 741 N N . ILE A 1 88 ? 8.287 5.373 -15.531 1.00 92.75 88 ILE A N 1
ATOM 742 C CA . ILE A 1 88 ? 7.761 5.989 -16.758 1.00 92.75 88 ILE A CA 1
ATOM 743 C C . ILE A 1 88 ? 8.902 6.596 -17.581 1.00 92.75 88 ILE A C 1
ATOM 745 O O . ILE A 1 88 ? 8.969 6.379 -18.790 1.00 92.75 88 ILE A O 1
ATOM 749 N N . GLN A 1 89 ? 9.834 7.308 -16.940 1.00 92.19 89 GLN A N 1
ATOM 750 C CA . GLN A 1 89 ? 11.006 7.858 -17.620 1.00 92.19 89 GLN A CA 1
ATOM 751 C C . GLN A 1 89 ? 11.834 6.747 -18.278 1.00 92.19 89 GLN A C 1
ATOM 753 O O . GLN A 1 89 ? 12.206 6.878 -19.441 1.00 92.19 89 GLN A O 1
ATOM 758 N N . ILE A 1 90 ? 12.098 5.652 -17.557 1.00 90.31 90 ILE A N 1
ATOM 759 C CA . ILE A 1 90 ? 12.840 4.500 -18.090 1.00 90.31 90 ILE A CA 1
ATOM 760 C C . ILE A 1 90 ? 12.092 3.858 -19.265 1.00 90.31 90 ILE A C 1
ATOM 762 O O . ILE A 1 90 ? 12.728 3.460 -20.237 1.00 90.31 90 ILE A O 1
ATOM 766 N N . ALA A 1 91 ? 10.764 3.762 -19.188 1.00 89.12 91 ALA A N 1
ATOM 767 C CA . ALA A 1 91 ? 9.945 3.137 -20.220 1.00 89.12 91 ALA A CA 1
ATOM 768 C C . ALA A 1 91 ? 9.889 3.960 -21.519 1.00 89.12 91 ALA A C 1
ATOM 770 O O . ALA A 1 91 ? 9.952 3.384 -22.602 1.00 89.12 91 ALA A O 1
ATOM 771 N N . ILE A 1 92 ? 9.778 5.291 -21.425 1.00 90.00 92 ILE A N 1
ATOM 772 C CA . ILE A 1 92 ? 9.600 6.168 -22.597 1.00 90.00 92 ILE A CA 1
ATOM 773 C C . ILE A 1 92 ? 10.948 6.641 -23.161 1.00 90.00 92 ILE A C 1
ATOM 775 O O . ILE A 1 92 ? 11.145 6.637 -24.375 1.00 90.00 92 ILE A O 1
ATOM 779 N N . TYR A 1 93 ? 11.884 7.038 -22.295 1.00 89.50 93 TYR A N 1
ATOM 780 C CA . TYR A 1 93 ? 13.178 7.611 -22.682 1.00 89.50 93 TYR A CA 1
ATOM 781 C C . TYR A 1 93 ? 14.337 6.941 -21.927 1.00 89.50 93 TYR A C 1
ATOM 783 O O . TYR A 1 93 ? 14.989 7.575 -21.087 1.00 89.50 93 TYR A O 1
ATOM 791 N N . PRO A 1 94 ? 14.632 5.659 -22.213 1.00 87.75 94 PRO A N 1
ATOM 792 C CA . PRO A 1 94 ? 15.735 4.970 -21.568 1.00 87.75 94 PRO A CA 1
ATOM 793 C C . PRO A 1 94 ? 17.078 5.577 -21.970 1.00 87.75 94 PRO A C 1
ATOM 795 O O . PRO A 1 94 ? 17.429 5.682 -23.146 1.00 87.75 94 PRO A O 1
ATOM 798 N N . THR A 1 95 ? 17.887 5.915 -20.973 1.00 90.75 95 THR A N 1
ATOM 799 C CA . THR A 1 95 ? 19.291 6.280 -21.183 1.00 90.75 95 THR A CA 1
ATOM 800 C C . THR A 1 95 ? 20.098 5.075 -21.677 1.00 90.75 95 THR A C 1
ATOM 802 O O . THR A 1 95 ? 19.741 3.917 -21.443 1.00 90.75 95 THR A O 1
ATOM 805 N N . GLY A 1 96 ? 21.253 5.322 -22.304 1.00 90.25 96 GLY A N 1
ATOM 806 C CA . GLY A 1 96 ? 22.124 4.246 -22.795 1.00 90.25 96 GLY A CA 1
ATOM 807 C C . GLY A 1 96 ? 22.558 3.248 -21.709 1.00 90.25 96 GLY A C 1
ATOM 808 O O . GLY A 1 96 ? 22.708 2.061 -21.993 1.00 90.25 96 GLY A O 1
ATOM 809 N N . ILE A 1 97 ? 22.709 3.699 -20.457 1.00 89.75 97 ILE A N 1
ATOM 810 C CA . ILE A 1 97 ? 23.005 2.826 -19.309 1.00 89.75 97 ILE A CA 1
ATOM 811 C C . ILE A 1 97 ? 21.795 1.944 -18.985 1.00 89.75 97 ILE A C 1
ATOM 813 O O . ILE A 1 97 ? 21.940 0.730 -18.891 1.00 89.75 97 ILE A O 1
ATOM 817 N N . GLN A 1 98 ? 20.599 2.526 -18.871 1.00 87.50 98 GLN A N 1
ATOM 818 C CA . GLN A 1 98 ? 19.369 1.781 -18.575 1.00 87.50 98 GLN A CA 1
ATOM 819 C C . GLN A 1 98 ? 19.066 0.742 -19.659 1.00 87.50 98 GLN A C 1
ATOM 821 O O . GLN A 1 98 ? 18.736 -0.394 -19.337 1.00 87.50 98 GLN A O 1
ATOM 826 N N . MET A 1 99 ? 19.273 1.086 -20.933 1.00 87.25 99 MET A N 1
ATOM 827 C CA . MET A 1 99 ? 19.128 0.151 -22.050 1.00 87.25 99 MET A CA 1
ATOM 828 C C . MET A 1 99 ? 20.100 -1.035 -21.943 1.00 87.25 99 MET A C 1
ATOM 830 O O . MET A 1 99 ? 19.708 -2.182 -22.154 1.00 87.25 99 MET A O 1
ATOM 834 N N . LYS A 1 100 ? 21.366 -0.787 -21.573 1.00 90.62 100 LYS A N 1
ATOM 835 C CA . LYS A 1 100 ? 22.343 -1.861 -21.321 1.00 90.62 100 LYS A CA 1
ATOM 836 C C . LYS A 1 100 ? 21.927 -2.737 -20.140 1.00 90.62 100 LYS A C 1
ATOM 838 O O . LYS A 1 100 ? 22.020 -3.956 -20.242 1.00 90.62 100 LYS A O 1
ATOM 843 N N . THR A 1 101 ? 21.438 -2.139 -19.056 1.00 88.06 101 THR A N 1
ATOM 844 C CA . THR A 1 101 ? 20.951 -2.875 -17.881 1.00 88.06 101 THR A CA 1
ATOM 845 C C . THR A 1 101 ? 19.744 -3.745 -18.218 1.00 88.06 101 THR A C 1
ATOM 847 O O . THR A 1 101 ? 19.704 -4.898 -17.801 1.00 88.06 101 THR A O 1
ATOM 850 N N . MET A 1 102 ? 18.792 -3.237 -19.005 1.00 87.19 102 MET A N 1
ATOM 851 C CA . MET A 1 102 ? 17.640 -4.020 -19.460 1.00 87.19 102 MET A CA 1
ATOM 852 C C . MET A 1 102 ? 18.089 -5.232 -20.279 1.00 87.19 102 MET A C 1
ATOM 854 O O . MET A 1 102 ? 17.740 -6.352 -19.928 1.00 87.19 102 MET A O 1
ATOM 858 N N . LYS A 1 103 ? 18.967 -5.045 -21.273 1.00 89.25 103 LYS A N 1
ATOM 859 C CA . LYS A 1 103 ? 19.534 -6.161 -22.055 1.00 89.25 103 LYS A CA 1
ATOM 860 C C . LYS A 1 103 ? 20.308 -7.162 -21.194 1.00 89.25 103 LYS A C 1
ATOM 862 O O . LYS A 1 103 ? 20.240 -8.366 -21.424 1.00 89.25 103 LYS A O 1
ATOM 867 N N . TYR A 1 104 ? 21.044 -6.677 -20.194 1.00 90.19 104 TYR A N 1
ATOM 868 C CA . TYR A 1 104 ? 21.732 -7.541 -19.237 1.00 90.19 104 TYR A CA 1
ATOM 869 C C . TYR A 1 104 ? 20.742 -8.377 -18.415 1.00 90.19 104 TYR A C 1
ATOM 871 O O . TYR A 1 104 ? 20.981 -9.565 -18.214 1.00 90.19 104 TYR A O 1
ATOM 879 N N . MET A 1 105 ? 19.623 -7.791 -17.975 1.00 87.38 105 MET A N 1
ATOM 880 C CA . MET A 1 105 ? 18.568 -8.538 -17.288 1.00 87.38 105 MET A CA 1
ATOM 881 C C . MET A 1 105 ? 17.916 -9.576 -18.203 1.00 87.38 105 MET A C 1
ATOM 883 O O . MET A 1 105 ? 17.777 -10.721 -17.781 1.00 87.38 105 MET A O 1
ATOM 887 N N . GLU A 1 106 ? 17.589 -9.215 -19.448 1.00 91.94 106 GLU A N 1
ATOM 888 C CA . GLU A 1 106 ? 17.037 -10.159 -20.434 1.00 91.94 106 GLU A CA 1
ATOM 889 C C . GLU A 1 106 ? 17.946 -11.376 -20.603 1.00 91.94 106 GLU A C 1
ATOM 891 O O . GLU A 1 106 ? 17.502 -12.523 -20.558 1.00 91.94 106 GLU A O 1
ATOM 896 N N . HIS A 1 107 ? 19.251 -11.123 -20.726 1.00 90.94 107 HIS A N 1
ATOM 897 C CA . HIS A 1 107 ? 20.238 -12.180 -20.869 1.00 90.94 107 HIS A CA 1
ATOM 898 C C . HIS A 1 107 ? 20.376 -13.032 -19.602 1.00 90.94 107 HIS A C 1
ATOM 900 O O . HIS A 1 107 ? 20.385 -1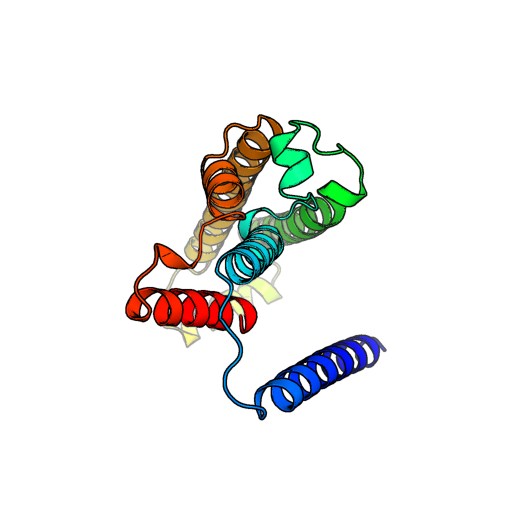4.257 -19.685 1.00 90.94 107 HIS A O 1
ATOM 906 N N . LYS A 1 108 ? 20.460 -12.399 -18.425 1.00 91.56 108 LYS A N 1
ATOM 907 C CA . LYS A 1 108 ? 20.677 -13.084 -17.143 1.00 91.56 108 LYS A CA 1
ATOM 908 C C . LYS A 1 108 ? 19.503 -1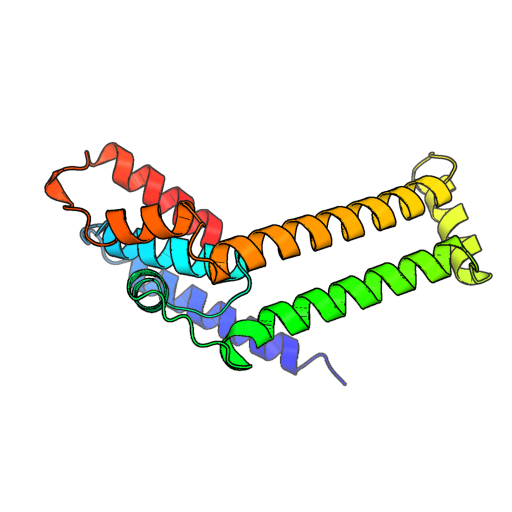3.969 -16.731 1.00 91.56 108 LYS A C 1
ATOM 910 O O . LYS A 1 108 ? 19.715 -15.014 -16.125 1.00 91.56 108 LYS A O 1
ATOM 915 N N . PHE A 1 109 ? 18.281 -13.529 -17.001 1.00 87.00 109 PHE A N 1
ATOM 916 C CA . PHE A 1 109 ? 17.069 -14.220 -16.569 1.00 87.00 109 PHE A CA 1
ATOM 917 C C . PHE A 1 109 ? 16.371 -14.988 -17.700 1.00 87.00 109 PHE A C 1
ATOM 919 O O . PHE A 1 109 ? 15.295 -15.537 -17.483 1.00 87.00 109 PHE A O 1
ATOM 926 N N . HIS A 1 110 ? 16.980 -15.045 -18.889 1.00 86.75 110 HIS A N 1
ATOM 927 C CA . HIS A 1 110 ? 16.477 -15.773 -20.058 1.00 86.75 110 HIS A CA 1
ATOM 928 C C . HIS A 1 110 ? 15.047 -15.401 -20.481 1.00 86.75 110 HIS A C 1
ATOM 930 O O . HIS A 1 110 ? 14.337 -16.224 -21.058 1.00 86.75 110 HIS A O 1
ATOM 936 N N . PHE A 1 111 ? 14.618 -14.164 -20.233 1.00 84.44 111 PHE A N 1
ATOM 937 C CA . PHE A 1 111 ? 13.342 -13.654 -20.727 1.00 84.44 111 PHE A CA 1
ATOM 938 C C . PHE A 1 111 ? 13.570 -12.469 -21.659 1.00 84.44 111 PHE A C 1
ATOM 940 O O . PHE A 1 111 ? 14.492 -11.679 -21.483 1.00 84.44 111 PHE A O 1
ATOM 947 N N . GLN A 1 112 ? 12.722 -12.355 -22.674 1.00 80.75 112 GLN A N 1
ATOM 948 C CA . GLN A 1 112 ? 12.733 -11.235 -23.608 1.00 80.75 112 GLN A CA 1
ATOM 949 C C . GLN A 1 112 ? 11.704 -10.197 -23.161 1.00 80.75 112 GLN A C 1
ATOM 951 O O . GLN A 1 112 ? 10.720 -10.550 -22.511 1.00 80.75 112 GLN A O 1
ATOM 956 N N . ARG A 1 113 ? 11.902 -8.938 -23.562 1.00 86.69 113 ARG A N 1
ATOM 957 C CA . ARG A 1 113 ? 10.948 -7.839 -23.372 1.00 86.69 113 ARG A CA 1
ATOM 958 C C . ARG A 1 113 ? 10.832 -7.341 -21.926 1.00 86.69 113 ARG A C 1
ATOM 960 O O . ARG A 1 113 ? 9.739 -7.274 -21.359 1.00 86.69 113 ARG A O 1
ATOM 967 N N . VAL A 1 114 ? 11.957 -6.930 -21.323 1.00 87.19 114 VAL A N 1
ATOM 968 C CA . VAL A 1 114 ? 11.952 -6.225 -20.012 1.00 87.19 114 VAL A CA 1
ATOM 969 C C . VAL A 1 114 ? 11.038 -4.984 -20.035 1.00 87.19 114 VAL A C 1
ATOM 971 O O . VAL A 1 114 ? 10.457 -4.630 -19.009 1.00 87.19 114 VAL A O 1
ATOM 974 N N . ASP A 1 115 ? 10.845 -4.358 -21.199 1.00 85.25 115 ASP A N 1
ATOM 975 C CA . ASP A 1 115 ? 9.915 -3.242 -21.423 1.00 85.25 115 ASP A CA 1
ATOM 976 C C . ASP A 1 115 ? 8.472 -3.559 -20.992 1.00 85.25 115 ASP A C 1
ATOM 978 O O . ASP A 1 115 ? 7.803 -2.715 -20.385 1.00 85.25 115 ASP A O 1
ATOM 982 N N . LEU A 1 116 ? 8.000 -4.786 -21.243 1.00 87.31 116 LEU A N 1
ATOM 983 C CA . LEU A 1 116 ? 6.662 -5.227 -20.837 1.00 87.31 116 LEU A CA 1
ATOM 984 C C . LEU A 1 116 ? 6.552 -5.361 -19.317 1.00 87.31 116 LEU A C 1
ATOM 986 O O . LEU A 1 116 ? 5.539 -4.978 -18.735 1.00 87.31 116 LEU A O 1
ATOM 990 N N . ILE A 1 117 ? 7.605 -5.853 -18.660 1.00 89.62 117 ILE A N 1
ATOM 991 C CA . ILE A 1 117 ? 7.644 -5.981 -17.198 1.00 89.62 117 IL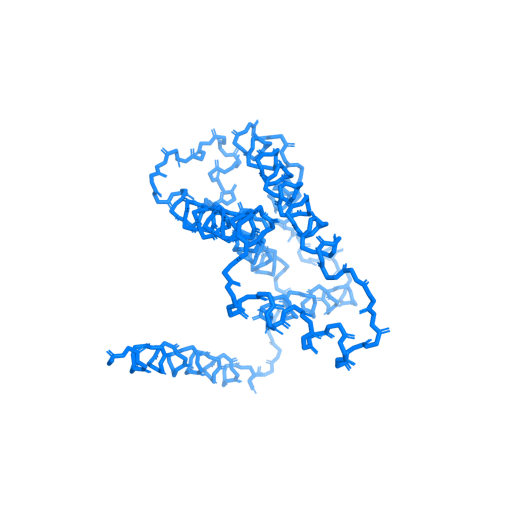E A CA 1
ATOM 992 C C . ILE A 1 117 ? 7.625 -4.601 -16.545 1.00 89.62 117 ILE A C 1
ATOM 994 O O . ILE A 1 117 ? 6.866 -4.386 -15.604 1.00 89.62 117 ILE A O 1
ATOM 998 N N . ILE A 1 118 ? 8.408 -3.651 -17.063 1.00 88.69 118 ILE A N 1
ATOM 999 C CA . ILE A 1 118 ? 8.416 -2.269 -16.566 1.00 88.69 118 ILE A CA 1
ATOM 1000 C C . ILE A 1 118 ? 7.027 -1.642 -16.722 1.00 88.69 118 ILE A C 1
ATOM 1002 O O . ILE A 1 118 ? 6.512 -1.041 -15.781 1.00 88.69 118 ILE A O 1
ATOM 1006 N N . SER A 1 119 ? 6.385 -1.841 -17.874 1.00 90.25 119 SER A N 1
ATOM 1007 C CA . SER A 1 119 ? 5.031 -1.345 -18.133 1.00 90.25 119 SER A CA 1
ATOM 1008 C C . SER A 1 119 ? 4.001 -1.966 -17.178 1.00 90.25 119 SER A C 1
ATOM 1010 O O . SER A 1 119 ? 3.175 -1.254 -16.607 1.00 90.25 119 SER A O 1
ATOM 1012 N N . ASN A 1 120 ? 4.089 -3.274 -16.921 1.00 89.94 120 ASN A N 1
ATOM 1013 C CA . ASN A 1 120 ? 3.232 -3.956 -15.950 1.00 89.94 120 ASN A CA 1
ATOM 1014 C C . ASN A 1 120 ? 3.468 -3.465 -14.510 1.00 89.94 120 ASN A C 1
ATOM 1016 O O . ASN A 1 120 ? 2.516 -3.317 -13.744 1.00 89.94 120 ASN A O 1
ATOM 1020 N N . LEU A 1 121 ? 4.717 -3.167 -14.139 1.00 90.56 121 LEU A N 1
ATOM 1021 C CA . LEU A 1 121 ? 5.047 -2.580 -12.838 1.00 90.56 121 LEU A CA 1
ATOM 1022 C C . LEU A 1 121 ? 4.414 -1.196 -12.671 1.00 90.56 121 LEU A C 1
ATOM 1024 O O . LEU A 1 121 ? 3.829 -0.933 -11.624 1.00 90.56 121 LEU A O 1
ATOM 1028 N N . ILE A 1 122 ? 4.465 -0.341 -13.698 1.00 91.31 122 ILE A N 1
ATOM 1029 C CA . ILE A 1 122 ? 3.811 0.978 -13.675 1.00 91.31 122 ILE A CA 1
ATOM 1030 C C . ILE A 1 122 ? 2.307 0.820 -13.421 1.00 91.31 122 ILE A C 1
ATOM 1032 O O . ILE A 1 122 ? 1.771 1.452 -12.512 1.00 91.31 122 ILE A O 1
ATOM 1036 N N . ILE A 1 123 ? 1.635 -0.061 -14.172 1.00 92.50 123 ILE A N 1
ATOM 1037 C CA . ILE A 1 123 ? 0.199 -0.335 -14.000 1.00 92.50 123 ILE A CA 1
ATOM 1038 C C . ILE A 1 123 ? -0.088 -0.856 -12.588 1.00 92.50 123 ILE A C 1
ATOM 1040 O O . ILE A 1 123 ? -1.010 -0.381 -11.929 1.00 92.50 123 ILE A O 1
ATOM 1044 N N . THR A 1 124 ? 0.724 -1.792 -12.096 1.00 90.94 124 THR A N 1
ATOM 1045 C CA . THR A 1 124 ? 0.565 -2.379 -10.759 1.00 90.94 124 THR A CA 1
ATOM 1046 C C . THR A 1 124 ? 0.690 -1.319 -9.666 1.00 90.94 124 THR A C 1
ATOM 1048 O O . THR A 1 124 ? -0.141 -1.276 -8.760 1.00 90.94 124 THR A O 1
ATOM 1051 N N . TYR A 1 125 ? 1.681 -0.427 -9.755 1.00 86.38 125 TYR A N 1
ATOM 1052 C CA . TYR A 1 125 ? 1.840 0.664 -8.793 1.00 86.38 125 TYR A CA 1
ATOM 1053 C C . TYR A 1 125 ? 0.676 1.659 -8.843 1.00 86.38 125 TYR A C 1
ATOM 1055 O O . TYR A 1 125 ? 0.191 2.066 -7.790 1.00 86.38 125 TYR A O 1
ATOM 1063 N N . LEU A 1 126 ? 0.182 2.004 -10.036 1.00 91.50 126 LEU A N 1
ATOM 1064 C CA . LEU A 1 126 ? -0.985 2.880 -10.190 1.00 91.50 126 LEU A CA 1
ATOM 1065 C C . LEU A 1 126 ? -2.256 2.261 -9.595 1.00 91.50 126 LEU A C 1
ATOM 1067 O O . LEU A 1 126 ? -2.986 2.940 -8.875 1.00 91.50 126 LEU A O 1
ATOM 1071 N N . LEU A 1 127 ? -2.507 0.972 -9.851 1.00 90.75 127 LEU A N 1
ATOM 1072 C CA . LEU A 1 127 ? -3.633 0.242 -9.261 1.00 90.75 127 LEU A CA 1
ATOM 1073 C C . LEU A 1 127 ? -3.525 0.180 -7.738 1.00 90.75 127 LEU A C 1
ATOM 1075 O O . LEU A 1 127 ? -4.521 0.368 -7.042 1.00 90.75 127 LEU A O 1
ATOM 1079 N N . LEU A 1 128 ? -2.320 -0.055 -7.217 1.00 87.19 128 LEU A N 1
ATOM 1080 C CA . LEU A 1 128 ? -2.085 -0.083 -5.783 1.00 87.19 128 LEU A CA 1
ATOM 1081 C C . LEU A 1 128 ? -2.390 1.284 -5.160 1.00 87.19 128 LEU A C 1
ATOM 1083 O O . LEU A 1 128 ? -3.176 1.344 -4.220 1.00 87.19 128 LEU A O 1
ATOM 1087 N N . GLU A 1 129 ? -1.840 2.380 -5.695 1.00 87.31 129 GLU A N 1
ATOM 1088 C CA . GLU A 1 129 ? -2.153 3.739 -5.222 1.00 87.31 129 GLU A CA 1
ATOM 1089 C C . GLU A 1 129 ? -3.657 4.034 -5.289 1.00 87.31 129 GLU A C 1
ATOM 1091 O O . GLU A 1 129 ? -4.222 4.578 -4.342 1.00 87.31 129 GLU A O 1
ATOM 1096 N N . TYR A 1 130 ? -4.336 3.618 -6.359 1.00 88.75 130 TYR A N 1
ATOM 1097 C CA . TYR A 1 130 ? -5.782 3.779 -6.487 1.00 88.75 130 TYR A CA 1
ATOM 1098 C C . TYR A 1 130 ? -6.566 3.041 -5.389 1.00 88.75 130 TYR A C 1
ATOM 1100 O O . TYR A 1 130 ? -7.442 3.633 -4.754 1.00 88.75 130 TYR A O 1
ATOM 1108 N N . LEU A 1 131 ? -6.222 1.778 -5.107 1.00 87.38 131 LEU A N 1
ATOM 1109 C CA . LEU A 1 131 ? -6.819 1.012 -4.006 1.00 87.38 131 LEU A CA 1
ATOM 1110 C C . LEU A 1 131 ? -6.594 1.699 -2.656 1.00 87.38 131 LEU A C 1
ATOM 1112 O O . LEU A 1 131 ? -7.504 1.759 -1.827 1.00 87.38 131 LEU A O 1
ATOM 1116 N N . TRP A 1 132 ? -5.404 2.264 -2.453 1.00 83.75 132 TRP A N 1
ATOM 1117 C CA . TRP A 1 132 ? -5.090 3.038 -1.259 1.00 83.75 132 TRP A CA 1
ATOM 1118 C C . TRP A 1 132 ? -5.968 4.282 -1.125 1.00 83.75 132 TRP A C 1
ATOM 1120 O O . TRP A 1 132 ? -6.487 4.530 -0.039 1.00 83.75 132 TRP A O 1
ATOM 1130 N N . PHE A 1 133 ? -6.207 5.027 -2.208 1.00 86.75 133 PHE A N 1
ATOM 1131 C CA . PHE A 1 133 ? -7.119 6.176 -2.189 1.00 86.75 133 PHE A CA 1
ATOM 1132 C C . PHE A 1 133 ? -8.554 5.796 -1.813 1.00 86.75 133 PHE A C 1
ATOM 1134 O O . PHE A 1 133 ? -9.171 6.509 -1.019 1.00 86.75 133 PHE A O 1
ATOM 1141 N N . ILE A 1 134 ? -9.071 4.674 -2.328 1.00 87.44 134 ILE A N 1
ATOM 1142 C CA . ILE A 1 134 ? -10.394 4.160 -1.936 1.00 87.44 134 ILE A CA 1
ATOM 1143 C C . ILE A 1 134 ? -10.416 3.862 -0.435 1.00 87.44 134 ILE A C 1
ATOM 1145 O O . ILE A 1 134 ? -11.296 4.340 0.277 1.00 87.44 134 ILE A O 1
ATOM 1149 N N . LEU A 1 135 ? -9.409 3.139 0.058 1.00 85.38 135 LEU A N 1
ATOM 1150 C CA . LEU A 1 135 ? -9.315 2.767 1.466 1.00 85.38 135 LEU A CA 1
ATOM 1151 C C . LEU A 1 135 ? -9.237 4.001 2.380 1.00 85.38 135 LEU A C 1
ATOM 1153 O O . LEU A 1 135 ? -9.928 4.060 3.397 1.00 85.38 135 LEU A O 1
ATOM 1157 N N . PHE A 1 136 ? -8.459 5.023 2.011 1.00 85.19 136 PHE A N 1
ATOM 1158 C CA . PHE A 1 136 ? -8.422 6.289 2.750 1.00 85.19 136 PHE A CA 1
ATOM 1159 C C . PHE A 1 136 ? -9.784 6.981 2.779 1.00 85.19 136 PHE A C 1
ATOM 1161 O O . PHE A 1 136 ? -10.201 7.464 3.833 1.00 85.19 136 PHE A O 1
ATOM 1168 N N . ALA A 1 137 ? -10.477 7.031 1.638 1.00 86.94 137 ALA A N 1
ATOM 1169 C CA . ALA A 1 137 ? -11.800 7.632 1.552 1.00 86.94 137 ALA A CA 1
ATOM 1170 C C . ALA A 1 137 ? -12.806 6.896 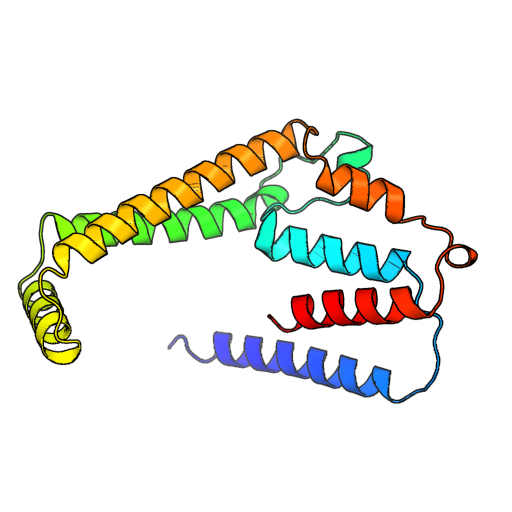2.449 1.00 86.94 137 ALA A C 1
ATOM 1172 O O . ALA A 1 137 ? -13.567 7.550 3.162 1.00 86.94 137 ALA A O 1
ATOM 1173 N N . ASP A 1 138 ? -12.768 5.564 2.472 1.00 86.50 138 ASP A N 1
ATOM 1174 C CA . ASP A 1 138 ? -13.639 4.748 3.319 1.00 86.50 138 ASP A CA 1
ATOM 1175 C C . ASP A 1 138 ? -13.356 4.945 4.812 1.00 86.50 138 ASP A C 1
ATOM 1177 O O . ASP A 1 138 ? -14.297 5.059 5.601 1.00 86.50 138 ASP A O 1
ATOM 1181 N N . ILE A 1 139 ? -12.083 5.051 5.213 1.00 85.94 139 ILE A N 1
ATOM 1182 C CA . ILE A 1 139 ? -11.713 5.317 6.611 1.00 85.94 139 ILE A CA 1
ATOM 1183 C C . ILE A 1 139 ? -12.165 6.718 7.038 1.00 85.94 139 ILE A C 1
ATOM 1185 O O . ILE A 1 139 ? -12.777 6.864 8.092 1.00 85.94 139 ILE A O 1
ATOM 1189 N N . ILE A 1 140 ? -11.917 7.751 6.228 1.00 85.94 140 ILE A N 1
ATOM 1190 C CA . ILE A 1 140 ? -12.309 9.134 6.563 1.00 85.94 140 ILE A CA 1
ATOM 1191 C C . ILE A 1 140 ? -13.837 9.290 6.592 1.00 85.94 140 ILE A C 1
ATOM 1193 O O . ILE A 1 140 ? -14.364 10.070 7.382 1.00 85.94 140 ILE A O 1
ATOM 1197 N N . ARG A 1 141 ? -14.564 8.538 5.756 1.00 87.56 141 ARG A N 1
ATOM 1198 C CA . ARG A 1 141 ? -16.037 8.495 5.749 1.00 87.56 141 ARG A CA 1
ATOM 1199 C C . ARG A 1 141 ? -16.629 7.606 6.842 1.00 87.56 141 ARG A C 1
ATOM 1201 O O . ARG A 1 141 ? -17.850 7.492 6.917 1.00 87.56 141 ARG A O 1
ATOM 1208 N N . TYR A 1 142 ? -15.795 6.986 7.674 1.00 84.81 142 TYR A N 1
ATOM 1209 C CA . TYR A 1 142 ? -16.207 6.053 8.722 1.00 84.81 142 TYR A CA 1
ATOM 1210 C C . TYR A 1 142 ? -16.997 4.839 8.208 1.00 84.81 142 TYR A C 1
ATOM 1212 O O . TYR A 1 142 ? -17.805 4.275 8.938 1.00 84.81 142 TYR A O 1
ATOM 1220 N N . ASN A 1 143 ? -16.768 4.424 6.958 1.00 85.06 143 ASN A N 1
ATOM 1221 C CA . ASN A 1 143 ? -17.452 3.289 6.325 1.00 85.06 143 ASN A CA 1
ATOM 1222 C C . ASN A 1 143 ? -16.588 2.012 6.303 1.00 85.06 143 ASN A C 1
ATOM 1224 O O . ASN A 1 143 ? -16.926 1.002 5.685 1.00 85.06 143 ASN A O 1
ATOM 1228 N N . PHE A 1 144 ? -15.431 2.049 6.959 1.00 82.50 144 PHE A N 1
ATOM 1229 C CA . PHE A 1 144 ? -14.486 0.949 6.957 1.00 82.50 144 PHE A CA 1
ATOM 1230 C C . PHE A 1 144 ? -14.789 -0.062 8.073 1.00 82.50 144 PHE A C 1
ATOM 1232 O O . PHE A 1 144 ? -14.443 0.130 9.241 1.00 82.50 144 PHE A O 1
ATOM 1239 N N . LYS A 1 145 ? -15.414 -1.183 7.693 1.00 76.44 145 LYS A N 1
ATOM 1240 C CA . LYS A 1 145 ? -15.893 -2.231 8.615 1.00 76.44 145 LYS A CA 1
ATOM 1241 C C . LYS A 1 145 ? -14.808 -2.850 9.497 1.00 76.44 145 LYS A C 1
ATOM 1243 O O . LYS A 1 145 ? -15.107 -3.289 10.602 1.00 76.44 145 LYS A O 1
ATOM 1248 N N . ALA A 1 146 ? -13.548 -2.893 9.055 1.00 73.69 146 ALA A N 1
ATOM 1249 C CA . ALA A 1 146 ? -12.499 -3.486 9.887 1.00 73.69 146 ALA A CA 1
ATOM 1250 C C . ALA A 1 146 ? -12.216 -2.644 11.144 1.00 73.69 146 ALA A C 1
ATOM 1252 O O . ALA A 1 146 ? -11.933 -3.211 12.195 1.00 73.69 146 ALA A O 1
ATOM 1253 N N . ASN A 1 147 ? -12.377 -1.316 11.078 1.00 76.25 147 ASN A N 1
ATOM 1254 C CA . ASN A 1 147 ? -12.284 -0.466 12.268 1.00 76.25 147 ASN A CA 1
ATOM 1255 C C . ASN A 1 147 ? -13.457 -0.710 13.226 1.00 76.25 147 ASN A C 1
ATOM 1257 O O . ASN A 1 147 ? -13.262 -0.707 14.437 1.00 76.25 147 ASN A O 1
ATOM 1261 N N . GLU A 1 148 ? -14.660 -0.975 12.706 1.00 77.94 148 GLU A N 1
ATOM 1262 C CA . GLU A 1 148 ? -15.815 -1.342 13.538 1.00 77.94 148 GLU A CA 1
ATOM 1263 C C . GLU A 1 148 ? -15.586 -2.668 14.269 1.00 77.94 148 GLU A C 1
ATOM 1265 O O . GLU A 1 148 ? -15.923 -2.784 15.446 1.00 77.94 148 GLU A O 1
ATOM 1270 N N . LEU A 1 149 ? -14.968 -3.651 13.601 1.00 75.69 149 LEU A N 1
ATOM 1271 C CA . LEU A 1 149 ? -14.565 -4.906 14.235 1.00 75.69 149 LEU A CA 1
ATOM 1272 C C . LEU A 1 149 ? -13.556 -4.648 15.357 1.00 75.69 149 LEU A C 1
ATOM 1274 O O . LEU A 1 149 ? -13.775 -5.102 16.475 1.00 75.69 149 LEU A O 1
ATOM 1278 N N . VAL A 1 150 ? -12.501 -3.871 15.101 1.00 75.12 150 VAL A N 1
ATOM 1279 C CA . VAL A 1 150 ? -11.514 -3.520 16.135 1.00 75.12 150 VAL A CA 1
ATOM 1280 C C . VAL A 1 150 ? -12.196 -2.875 17.341 1.00 75.12 150 VAL A C 1
ATOM 1282 O O . VAL A 1 150 ? -12.004 -3.337 18.457 1.00 75.12 150 VAL A O 1
ATOM 1285 N N . ILE A 1 151 ? -13.062 -1.879 17.133 1.00 78.81 151 ILE A N 1
ATOM 1286 C CA . ILE A 1 151 ? -13.783 -1.202 18.224 1.00 78.81 151 ILE A CA 1
ATOM 1287 C C . ILE A 1 151 ? -14.678 -2.174 19.000 1.00 78.81 151 ILE A C 1
ATOM 1289 O O . ILE A 1 151 ? -14.720 -2.122 20.229 1.00 78.81 151 ILE A O 1
ATOM 1293 N N . LYS A 1 152 ? -15.394 -3.058 18.294 1.00 78.69 152 LYS A N 1
ATOM 1294 C CA . LYS A 1 152 ? -16.297 -4.039 18.905 1.00 78.69 152 LYS A CA 1
ATOM 1295 C C . LYS A 1 152 ? -15.547 -5.025 19.797 1.00 78.69 152 LYS A C 1
ATOM 1297 O O . LYS A 1 152 ? -16.056 -5.383 20.854 1.00 78.69 152 LYS A O 1
ATOM 1302 N N . TYR A 1 153 ? -14.368 -5.463 19.368 1.00 70.81 153 TYR A N 1
ATOM 1303 C CA . TYR A 1 153 ? -13.597 -6.482 20.073 1.00 70.81 153 TYR A CA 1
ATOM 1304 C C . TYR A 1 153 ? -12.528 -5.903 21.016 1.00 70.81 153 TYR A C 1
ATOM 1306 O O . TYR A 1 153 ? -11.974 -6.654 21.807 1.00 70.81 153 TYR A O 1
ATOM 1314 N N . ASN A 1 154 ? -12.280 -4.587 21.017 1.00 68.12 154 ASN A N 1
ATOM 1315 C CA . ASN A 1 154 ? -11.314 -3.971 21.937 1.00 68.12 154 ASN A CA 1
ATOM 1316 C C . ASN A 1 154 ? -11.694 -4.162 23.425 1.00 68.12 154 ASN A C 1
ATOM 1318 O O . ASN A 1 154 ? -10.841 -4.255 24.293 1.00 68.12 154 ASN A O 1
ATOM 1322 N N . HIS A 1 155 ? -12.991 -4.301 23.721 1.00 65.38 155 HIS A N 1
ATOM 1323 C CA . HIS A 1 155 ? -13.503 -4.570 25.074 1.00 65.38 155 HIS A CA 1
ATOM 1324 C C . HIS A 1 155 ? -14.061 -5.995 25.203 1.00 65.38 155 HIS A C 1
ATOM 1326 O O . HIS A 1 155 ? -15.047 -6.216 25.904 1.00 65.38 155 HIS A O 1
ATOM 1332 N N . TYR A 1 156 ? -13.510 -6.946 24.445 1.00 65.75 156 TYR A N 1
ATOM 1333 C CA . TYR A 1 156 ? -14.010 -8.315 24.450 1.00 65.75 156 TYR A CA 1
ATOM 1334 C C . TYR A 1 156 ? -13.784 -8.978 25.812 1.00 65.75 156 TYR A C 1
ATOM 1336 O O . TYR A 1 156 ? -12.687 -8.916 26.363 1.00 65.75 156 TYR A O 1
ATOM 1344 N N . ASP A 1 157 ? -14.832 -9.620 26.328 1.00 64.69 157 ASP A N 1
ATOM 1345 C CA . ASP A 1 157 ? -14.791 -10.369 27.578 1.00 64.69 157 ASP A CA 1
ATOM 1346 C C . ASP A 1 157 ? -13.953 -11.637 27.389 1.00 64.69 157 ASP A C 1
ATOM 1348 O O . ASP A 1 157 ? -14.324 -12.559 26.654 1.00 64.69 157 ASP A O 1
ATOM 1352 N N . ASP A 1 158 ? -12.788 -11.650 28.030 1.00 63.53 158 ASP A N 1
ATOM 1353 C CA . ASP A 1 158 ? -11.810 -12.721 27.926 1.00 63.53 158 ASP A CA 1
ATOM 1354 C C . ASP A 1 158 ? -12.434 -14.085 28.247 1.00 63.53 158 ASP A C 1
ATOM 1356 O O . ASP A 1 158 ? -12.150 -15.076 27.564 1.00 63.53 158 ASP A O 1
ATOM 1360 N N . ASP A 1 159 ? -13.345 -14.142 29.214 1.00 64.44 159 ASP A N 1
ATOM 1361 C CA . ASP A 1 159 ? -13.936 -15.387 29.708 1.00 64.44 159 ASP A CA 1
ATOM 1362 C C . ASP A 1 159 ? -14.799 -16.114 28.660 1.00 64.44 159 ASP A C 1
ATOM 1364 O O . ASP A 1 159 ? -15.095 -17.300 28.807 1.00 64.44 159 ASP A O 1
ATOM 1368 N N . GLN A 1 160 ? -15.136 -15.450 27.548 1.00 65.50 160 GLN A N 1
ATOM 1369 C CA . GLN A 1 160 ? -15.916 -16.028 26.451 1.00 65.50 160 GLN A CA 1
ATOM 1370 C C . GLN A 1 160 ? -15.070 -16.722 25.372 1.00 65.50 160 GLN A C 1
ATOM 1372 O O . GLN A 1 160 ? -15.630 -17.404 24.512 1.00 65.50 160 GLN A O 1
ATOM 1377 N N . LEU A 1 161 ? -13.739 -16.554 25.358 1.00 65.31 161 LEU A N 1
ATOM 1378 C CA . LEU A 1 161 ? -12.881 -17.159 24.332 1.00 65.31 161 LEU A CA 1
ATOM 1379 C C . LEU A 1 161 ? -12.135 -18.386 24.860 1.00 65.31 161 LEU A C 1
ATOM 1381 O O . LEU A 1 161 ? -11.277 -18.274 25.741 1.00 65.31 161 LEU A O 1
ATOM 1385 N N . GLU A 1 162 ? -12.378 -19.547 24.242 1.00 64.56 162 GLU A N 1
ATOM 1386 C CA . GLU A 1 162 ? -11.614 -20.759 24.539 1.00 64.56 162 GLU A CA 1
ATOM 1387 C C . GLU A 1 162 ? -10.105 -20.514 24.375 1.00 64.56 162 GLU A C 1
ATOM 1389 O O . GLU A 1 162 ? -9.624 -19.949 23.383 1.00 64.56 162 GLU A O 1
ATOM 1394 N N . GLN A 1 163 ? -9.337 -21.015 25.342 1.00 65.50 163 GLN A N 1
ATOM 1395 C CA . GLN A 1 163 ? -7.890 -20.821 25.455 1.00 65.50 163 GLN A CA 1
ATOM 1396 C C . GLN A 1 163 ? -7.117 -21.226 24.184 1.00 65.50 163 GLN A C 1
ATOM 1398 O O . GLN A 1 163 ? -6.085 -20.635 23.859 1.00 65.50 163 GLN A O 1
ATOM 1403 N N . LYS A 1 164 ? -7.649 -22.187 23.414 1.00 66.31 164 LYS A N 1
ATOM 1404 C CA . LYS A 1 164 ? -7.093 -22.634 22.130 1.00 66.31 164 LYS A CA 1
ATOM 1405 C C . LYS A 1 164 ? -7.029 -21.508 21.092 1.00 66.31 164 LYS A C 1
ATOM 1407 O O . LYS A 1 164 ? -6.027 -21.404 20.387 1.00 66.31 164 LYS A O 1
ATOM 1412 N N . TYR A 1 165 ? -8.047 -20.650 21.003 1.00 66.12 165 TYR A N 1
ATOM 1413 C CA . TYR A 1 165 ? -8.095 -19.564 20.014 1.00 66.12 165 TYR A CA 1
ATOM 1414 C C . TYR A 1 165 ? -7.249 -18.353 20.424 1.00 66.12 165 TYR A C 1
ATOM 1416 O O . TYR A 1 165 ? -6.674 -17.695 19.554 1.00 66.12 165 TYR A O 1
ATOM 1424 N N . ARG A 1 166 ? -7.061 -18.120 21.733 1.00 66.25 166 ARG A N 1
ATOM 1425 C CA . ARG A 1 166 ? -6.156 -17.073 22.248 1.00 66.25 166 ARG A CA 1
ATOM 1426 C C . ARG A 1 166 ? -4.716 -17.266 21.768 1.00 66.25 166 ARG A C 1
ATOM 1428 O O . ARG A 1 166 ? -4.057 -16.308 21.367 1.00 66.25 166 ARG A O 1
ATOM 1435 N N . HIS A 1 167 ? -4.236 -18.512 21.743 1.00 67.75 167 HIS A N 1
ATOM 1436 C CA . HIS A 1 167 ? -2.874 -18.805 21.295 1.00 67.75 167 HIS A CA 1
ATOM 1437 C C . HIS A 1 167 ? -2.663 -18.500 19.800 1.00 67.75 167 HIS A C 1
ATOM 1439 O O . HIS A 1 167 ? -1.634 -17.928 19.433 1.00 67.75 167 HIS A O 1
ATOM 1445 N N . TYR A 1 168 ? -3.638 -18.822 18.940 1.00 68.44 168 TYR A N 1
ATOM 1446 C CA . TYR A 1 168 ? -3.563 -18.509 17.508 1.00 68.44 168 TYR A CA 1
ATOM 1447 C C . TYR A 1 168 ? -3.577 -17.002 17.241 1.00 68.44 168 TYR A C 1
ATOM 1449 O O . TYR A 1 168 ? -2.778 -16.526 16.435 1.00 68.44 168 TYR A O 1
ATOM 1457 N N . MET A 1 169 ? -4.428 -16.257 17.951 1.00 64.62 169 MET A N 1
ATOM 1458 C CA . MET A 1 169 ? -4.509 -14.797 17.850 1.00 64.62 169 MET A CA 1
ATOM 1459 C C . MET A 1 169 ? -3.173 -14.141 18.226 1.00 64.62 169 MET A C 1
ATOM 1461 O O . MET A 1 169 ? -2.613 -13.381 17.438 1.00 64.62 169 MET A O 1
ATOM 1465 N N . SER A 1 170 ? -2.601 -14.522 19.374 1.00 66.94 170 SER A N 1
ATOM 1466 C CA . SER A 1 170 ? -1.299 -14.010 19.820 1.00 66.94 170 SER A CA 1
ATOM 1467 C C . SER A 1 170 ? -0.182 -14.343 18.825 1.00 66.94 170 SER A C 1
ATOM 1469 O O . S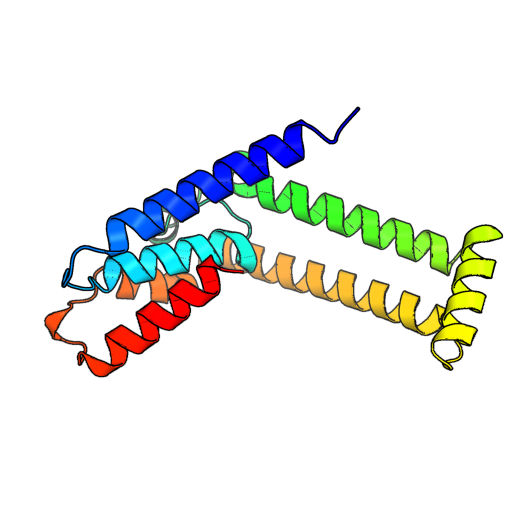ER A 1 170 ? 0.648 -13.495 18.499 1.00 66.94 170 SER A O 1
ATOM 1471 N N . ARG A 1 171 ? -0.180 -15.557 18.256 1.00 67.12 171 ARG A N 1
ATOM 1472 C CA . ARG A 1 171 ? 0.805 -15.946 17.236 1.00 67.12 171 ARG A CA 1
ATOM 1473 C C . ARG A 1 171 ? 0.672 -15.109 15.960 1.00 67.12 171 ARG A C 1
ATOM 1475 O O . ARG A 1 171 ? 1.688 -14.731 15.383 1.00 67.12 171 ARG A O 1
ATOM 1482 N N . PHE A 1 172 ? -0.551 -14.797 15.540 1.00 64.50 172 PHE A N 1
ATOM 1483 C CA . PHE A 1 172 ? -0.817 -13.958 14.371 1.00 64.50 172 PHE A CA 1
ATOM 1484 C C . PHE A 1 172 ? -0.314 -12.519 14.569 1.00 64.50 172 PHE A C 1
ATOM 1486 O O . PHE A 1 172 ? 0.436 -12.011 13.735 1.00 64.50 172 PHE A O 1
ATOM 1493 N N . VAL A 1 173 ? -0.632 -11.898 15.711 1.00 62.00 173 VAL A N 1
ATOM 1494 C CA . VAL A 1 173 ? -0.147 -10.553 16.074 1.00 62.00 173 VAL A CA 1
ATOM 1495 C C . VAL A 1 173 ? 1.379 -10.527 16.192 1.00 62.00 173 VAL A C 1
ATOM 1497 O O . VAL A 1 173 ? 2.036 -9.582 15.754 1.00 62.00 173 VAL A O 1
ATOM 1500 N N . HIS A 1 174 ? 1.978 -11.591 16.728 1.00 64.25 174 HIS A N 1
ATOM 1501 C CA . HIS A 1 174 ? 3.425 -11.674 16.879 1.00 64.25 174 HIS A CA 1
ATOM 1502 C C . HIS A 1 174 ? 4.167 -11.777 15.535 1.00 64.25 174 HIS A C 1
ATOM 1504 O O . HIS A 1 174 ? 5.239 -11.186 15.399 1.00 64.25 174 HIS A O 1
ATOM 1510 N N . ILE A 1 175 ? 3.611 -12.487 14.546 1.00 62.53 175 ILE A N 1
ATOM 1511 C CA . ILE A 1 175 ? 4.163 -12.532 13.181 1.00 62.53 175 ILE A CA 1
ATOM 1512 C C . ILE A 1 175 ? 4.049 -11.153 12.520 1.00 62.53 175 ILE A C 1
ATOM 1514 O O . ILE A 1 175 ? 5.013 -10.689 11.919 1.00 62.53 175 ILE A O 1
ATOM 1518 N N . GLY A 1 176 ? 2.912 -10.470 12.687 1.00 53.16 176 GLY A N 1
ATOM 1519 C CA . GLY A 1 176 ? 2.702 -9.122 12.150 1.00 53.16 176 GLY A CA 1
ATOM 1520 C C . GLY A 1 176 ? 3.631 -8.050 12.735 1.00 53.16 176 GLY A C 1
ATOM 1521 O O . GLY A 1 176 ? 3.928 -7.078 12.054 1.00 53.16 176 GLY A O 1
ATOM 1522 N N . ASN A 1 177 ? 4.123 -8.238 13.964 1.00 52.50 177 ASN A N 1
ATOM 1523 C CA . ASN A 1 177 ? 5.114 -7.358 14.600 1.00 52.50 177 ASN A CA 1
ATOM 1524 C C . ASN A 1 177 ? 6.577 -7.663 14.215 1.00 52.50 177 ASN A C 1
ATOM 1526 O O . ASN A 1 177 ? 7.460 -6.867 14.529 1.00 52.50 177 ASN A O 1
ATOM 1530 N N . LEU A 1 178 ? 6.854 -8.827 13.615 1.00 43.25 178 LEU A N 1
ATOM 1531 C CA . LEU A 1 178 ? 8.197 -9.231 13.167 1.00 43.25 178 LEU A CA 1
ATOM 1532 C C . LEU A 1 178 ? 8.489 -8.846 11.705 1.00 43.25 178 LEU A C 1
ATOM 1534 O O . LEU A 1 178 ? 9.657 -8.833 11.318 1.00 43.25 178 LEU A O 1
ATOM 1538 N N . LEU A 1 179 ? 7.443 -8.563 10.922 1.00 39.53 179 LEU A N 1
ATOM 1539 C CA . LEU A 1 179 ? 7.491 -8.017 9.559 1.00 39.53 179 LEU A CA 1
ATOM 1540 C C . LEU A 1 179 ? 7.605 -6.489 9.583 1.00 39.53 179 LEU A C 1
ATOM 1542 O O . LEU A 1 179 ? 8.339 -5.956 8.724 1.00 39.53 179 LEU A O 1
#